Protein AF-A0A5N4CYS9-F1 (afdb_monomer_lite)

Radius of gyration: 23.17 Å; chains: 1; bounding box: 51×36×65 Å

Organism: Camelus dromedarius (NCBI:txid9838)

Secondary structure (DSSP, 8-state):
---SSSSSSSSSHHHHHHHHHHHHHHHHHHHHHHHHHHHHHHHHHHHH---SSPP-----PPPPP----

pLDDT: mean 76.62, std 15.29, range [45.69, 95.5]

Structure (mmCIF, N/CA/C/O backbone):
data_AF-A0A5N4CYS9-F1
#
_entry.id   AF-A0A5N4CYS9-F1
#
loop_
_atom_site.group_PDB
_atom_site.id
_atom_site.type_symbol
_atom_site.label_atom_id
_atom_site.label_alt_id
_atom_site.label_comp_id
_atom_site.label_asym_id
_atom_site.label_entity_id
_atom_site.label_seq_id
_atom_site.pdbx_PDB_ins_code
_atom_site.Cartn_x
_atom_site.Cartn_y
_atom_site.Cartn_z
_atom_site.occupancy
_atom_site.B_iso_or_equiv
_atom_site.auth_seq_id
_atom_site.auth_comp_id
_atom_site.auth_asym_id
_atom_site.auth_atom_id
_atom_site.pdbx_PDB_model_num
ATOM 1 N N . MET A 1 1 ? 37.709 -11.300 -49.322 1.00 45.69 1 MET A N 1
ATOM 2 C CA . MET A 1 1 ? 37.897 -10.623 -48.014 1.00 45.69 1 MET A CA 1
ATOM 3 C C . MET A 1 1 ? 36.651 -9.780 -47.775 1.00 45.69 1 MET A C 1
ATOM 5 O O . MET A 1 1 ? 36.655 -8.590 -48.051 1.00 45.69 1 MET A O 1
ATOM 9 N N . GLU A 1 2 ? 35.544 -10.409 -47.383 1.00 58.00 2 GLU A N 1
ATOM 10 C CA . GLU A 1 2 ? 34.216 -9.777 -47.360 1.00 58.00 2 GLU A CA 1
ATOM 11 C C . GLU A 1 2 ? 33.467 -10.161 -46.084 1.00 58.00 2 GLU A C 1
ATOM 13 O O . GLU A 1 2 ? 32.640 -11.060 -46.093 1.00 58.00 2 GLU A O 1
ATOM 18 N N . THR A 1 3 ? 33.737 -9.480 -44.971 1.00 57.53 3 THR A N 1
ATOM 19 C CA . THR A 1 3 ? 32.902 -9.578 -43.758 1.00 57.53 3 THR A CA 1
ATOM 20 C C . THR A 1 3 ? 32.965 -8.277 -42.954 1.00 57.53 3 THR A C 1
ATOM 22 O O . THR A 1 3 ? 33.495 -8.243 -41.849 1.00 57.53 3 THR A O 1
ATOM 25 N N . GLN A 1 4 ? 32.458 -7.171 -43.506 1.00 56.66 4 GLN A N 1
ATOM 26 C CA . GLN A 1 4 ? 32.332 -5.897 -42.766 1.00 56.66 4 GLN A CA 1
ATOM 27 C C . GLN A 1 4 ? 31.021 -5.136 -43.039 1.00 56.66 4 GLN A C 1
ATOM 29 O O . GLN A 1 4 ? 30.907 -3.966 -42.696 1.00 56.66 4 GLN A O 1
ATOM 34 N N . ARG A 1 5 ? 30.002 -5.770 -43.643 1.00 55.31 5 ARG A N 1
ATOM 35 C CA . ARG A 1 5 ? 28.703 -5.107 -43.901 1.00 55.31 5 ARG A CA 1
ATOM 36 C C . ARG A 1 5 ? 27.524 -5.615 -43.070 1.00 55.31 5 ARG A C 1
ATOM 38 O O . ARG A 1 5 ? 26.442 -5.053 -43.173 1.00 55.31 5 ARG A O 1
ATOM 45 N N . ALA A 1 6 ? 27.718 -6.624 -42.222 1.00 53.53 6 ALA A N 1
ATOM 46 C CA . ALA A 1 6 ? 26.652 -7.136 -41.354 1.00 53.53 6 ALA A CA 1
ATOM 47 C C . ALA A 1 6 ? 26.501 -6.350 -40.033 1.00 53.53 6 ALA A C 1
ATOM 49 O O . ALA A 1 6 ? 25.518 -6.526 -39.321 1.00 53.53 6 ALA A O 1
ATOM 50 N N . SER A 1 7 ? 27.442 -5.462 -39.697 1.00 56.19 7 SER A N 1
ATOM 51 C CA . SER A 1 7 ? 27.472 -4.749 -38.410 1.00 56.19 7 SER A CA 1
ATOM 52 C C . 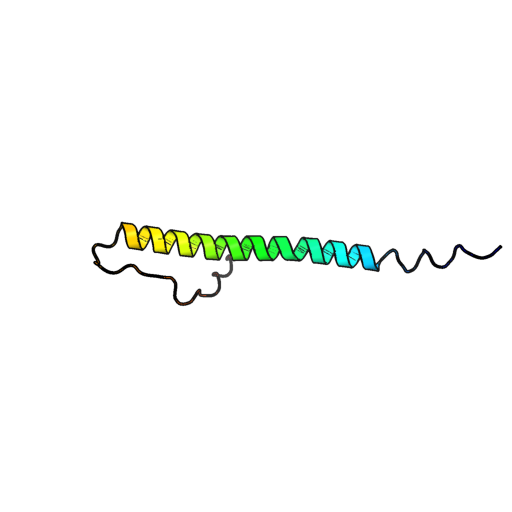SER A 1 7 ? 26.671 -3.440 -38.381 1.00 56.19 7 SER A C 1
ATOM 54 O O . SER A 1 7 ? 26.405 -2.918 -37.302 1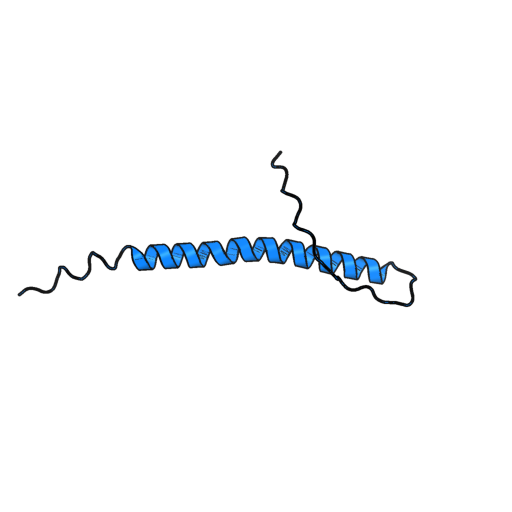.00 56.19 7 SER A O 1
ATOM 56 N N . LEU A 1 8 ? 26.242 -2.904 -39.530 1.00 54.62 8 LEU A N 1
ATOM 57 C CA . LEU A 1 8 ? 25.608 -1.578 -39.600 1.00 54.62 8 LEU A CA 1
ATOM 58 C C . LEU A 1 8 ? 24.079 -1.585 -39.416 1.00 54.62 8 LEU A C 1
ATOM 60 O O . LEU A 1 8 ? 23.513 -0.541 -39.102 1.00 54.62 8 LEU A O 1
ATOM 64 N N . SER A 1 9 ? 23.396 -2.733 -39.539 1.00 56.56 9 SER A N 1
ATOM 65 C CA . SER A 1 9 ? 21.941 -2.812 -39.285 1.00 56.56 9 SER A CA 1
ATOM 66 C C . SER A 1 9 ? 21.588 -3.210 -37.844 1.00 56.56 9 SER A C 1
ATOM 68 O O . SER A 1 9 ? 20.442 -3.038 -37.426 1.00 56.56 9 SER A O 1
ATOM 70 N N . LEU A 1 10 ? 22.565 -3.694 -37.067 1.00 55.53 10 LEU A N 1
ATOM 71 C CA . LEU A 1 10 ? 22.386 -4.110 -35.673 1.00 55.53 10 LEU A CA 1
ATOM 72 C C . LEU A 1 10 ? 22.522 -2.955 -34.666 1.00 55.53 10 LEU A C 1
ATOM 74 O O . LEU A 1 10 ? 22.266 -3.161 -33.491 1.00 55.53 10 LEU A O 1
ATOM 78 N N . GLY A 1 11 ? 22.909 -1.746 -35.093 1.00 62.44 11 GLY A N 1
ATOM 79 C CA . GLY A 1 11 ? 23.159 -0.613 -34.187 1.00 62.44 11 GLY A CA 1
ATOM 80 C C . GLY A 1 11 ? 21.909 0.140 -33.708 1.00 62.44 11 GLY A C 1
ATOM 81 O O . GLY A 1 11 ? 21.961 0.823 -32.691 1.00 62.44 11 GLY A O 1
ATOM 82 N N . ARG A 1 12 ? 20.769 0.020 -34.409 1.00 67.62 12 ARG A N 1
ATOM 83 C CA . ARG A 1 12 ? 19.533 0.766 -34.072 1.00 67.62 12 ARG A CA 1
ATOM 84 C C . ARG A 1 12 ? 18.602 0.016 -33.119 1.00 67.62 12 ARG A C 1
ATOM 86 O O . ARG A 1 12 ? 18.012 0.637 -32.246 1.00 67.62 12 ARG A O 1
ATOM 93 N N . TRP A 1 13 ? 18.490 -1.303 -33.254 1.00 72.50 13 TRP A N 1
ATOM 94 C CA . TRP A 1 13 ? 17.673 -2.153 -32.378 1.00 72.50 13 TRP A CA 1
ATOM 95 C C . TRP A 1 13 ? 18.062 -2.117 -30.889 1.00 72.50 13 TRP A 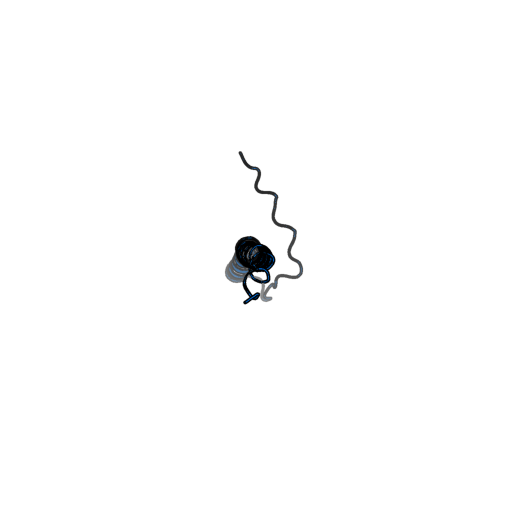C 1
ATOM 97 O O . TRP A 1 13 ? 17.171 -1.905 -30.067 1.00 72.50 13 TRP A O 1
ATOM 107 N N . PRO A 1 14 ? 19.345 -2.264 -30.500 1.00 81.38 14 PRO A N 1
ATOM 108 C CA . PRO A 1 14 ? 19.728 -2.231 -29.090 1.00 81.38 14 PRO A CA 1
ATOM 109 C C . PRO A 1 14 ? 19.478 -0.855 -28.469 1.00 81.38 14 PRO A C 1
ATOM 111 O O . PRO A 1 14 ? 19.128 -0.765 -27.298 1.00 81.38 14 PRO A O 1
ATOM 114 N N . LEU A 1 15 ? 19.583 0.212 -29.266 1.00 79.75 15 LEU A N 1
ATOM 115 C CA . LEU A 1 15 ? 19.311 1.581 -28.835 1.00 79.75 15 LEU A CA 1
ATOM 116 C C . LEU A 1 15 ? 17.824 1.787 -28.502 1.00 79.75 15 LEU A C 1
ATOM 118 O O . LEU A 1 15 ? 17.502 2.384 -27.478 1.00 79.75 15 LEU A O 1
ATOM 122 N N . TRP A 1 16 ? 16.915 1.227 -29.307 1.00 80.62 16 TRP A N 1
ATOM 123 C CA . TRP A 1 16 ? 15.477 1.233 -29.012 1.00 80.62 16 TRP A CA 1
ATOM 124 C C . TRP A 1 16 ? 15.116 0.389 -27.786 1.00 80.62 16 TRP A C 1
ATOM 126 O O . TRP A 1 16 ? 14.296 0.821 -26.979 1.00 80.62 16 TRP A O 1
ATOM 136 N N . LEU A 1 17 ? 15.739 -0.781 -27.610 1.00 83.25 17 LEU A N 1
ATOM 137 C CA . LEU A 1 17 ? 15.517 -1.627 -26.430 1.00 83.25 17 LEU A CA 1
ATOM 138 C C . LEU A 1 17 ? 16.014 -0.958 -25.140 1.00 83.25 17 LEU A C 1
ATOM 140 O O . LEU A 1 17 ? 15.333 -1.031 -24.119 1.00 83.25 17 LEU A O 1
ATOM 144 N N . LEU A 1 18 ? 17.152 -0.259 -25.191 1.00 80.19 18 LEU A N 1
ATOM 145 C CA . LEU A 1 18 ? 17.657 0.547 -24.074 1.00 80.19 18 LEU A CA 1
ATOM 146 C C . LEU A 1 18 ? 16.710 1.701 -23.723 1.00 80.19 18 LEU A C 1
ATOM 148 O O . LEU A 1 18 ? 16.418 1.911 -22.549 1.00 80.19 18 LEU A O 1
ATOM 152 N N . LEU A 1 19 ? 16.188 2.418 -24.725 1.00 79.56 19 LEU A N 1
ATOM 153 C CA . LEU A 1 19 ? 15.207 3.488 -24.508 1.00 79.56 19 LEU A CA 1
ATOM 154 C C . LEU A 1 19 ? 13.895 2.953 -23.908 1.00 79.56 19 LEU A C 1
ATOM 156 O O . LEU A 1 19 ? 13.356 3.561 -22.983 1.00 79.56 19 LEU A O 1
ATOM 160 N N . LEU A 1 20 ? 13.411 1.797 -24.374 1.00 80.25 20 LEU A N 1
ATOM 161 C CA . LEU A 1 20 ? 12.228 1.137 -23.813 1.00 80.25 20 LEU A CA 1
ATOM 162 C C . LEU A 1 20 ? 12.469 0.703 -22.358 1.00 80.25 20 LEU A C 1
ATOM 164 O O . LEU A 1 20 ? 11.635 0.954 -21.489 1.00 80.25 20 LEU A O 1
ATOM 168 N N . GLY A 1 21 ? 13.636 0.119 -22.081 1.00 76.81 21 GLY A N 1
ATOM 169 C CA . GLY A 1 21 ? 14.053 -0.283 -20.739 1.00 76.81 21 GLY A CA 1
ATOM 170 C C . GLY A 1 21 ? 14.261 0.883 -19.771 1.00 76.81 21 GLY A C 1
ATOM 171 O O . GLY A 1 21 ? 14.181 0.663 -18.571 1.00 76.81 21 GLY A O 1
ATOM 172 N N . LEU A 1 22 ? 14.486 2.109 -20.259 1.00 73.88 22 LEU A N 1
ATOM 173 C CA . LEU A 1 22 ? 14.600 3.317 -19.433 1.00 73.88 22 LEU A CA 1
ATOM 174 C C . LEU A 1 22 ? 13.244 4.005 -19.189 1.00 73.88 22 LEU A C 1
ATOM 176 O O . LEU A 1 22 ? 13.011 4.546 -18.109 1.00 73.88 22 LEU A O 1
ATOM 180 N N . ALA A 1 23 ? 12.326 3.953 -20.158 1.00 66.25 23 ALA A N 1
ATOM 181 C CA . ALA A 1 23 ? 10.983 4.520 -20.018 1.00 66.25 23 ALA A CA 1
ATOM 182 C C . ALA A 1 23 ? 10.090 3.722 -19.044 1.00 66.25 23 ALA A C 1
ATOM 184 O O . ALA A 1 23 ? 9.293 4.309 -18.308 1.00 66.25 23 ALA A O 1
ATOM 185 N N . VAL A 1 24 ? 10.237 2.392 -19.001 1.00 61.31 24 VAL A N 1
ATOM 186 C CA . VAL A 1 24 ? 9.445 1.505 -18.127 1.00 61.31 2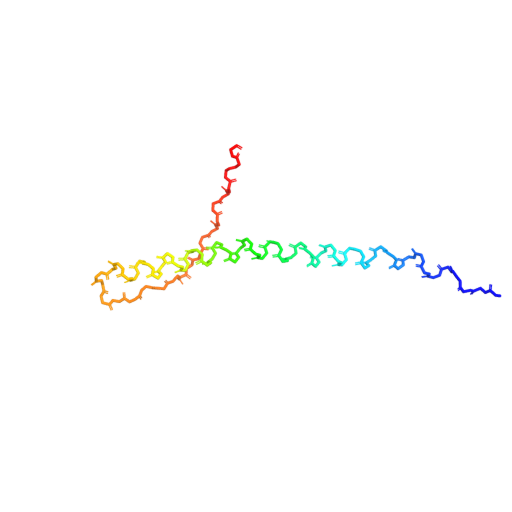4 VAL A CA 1
ATOM 187 C C . VAL A 1 24 ? 9.674 1.781 -16.626 1.00 61.31 24 VAL A C 1
ATOM 189 O O . VAL A 1 24 ? 8.682 1.941 -15.908 1.00 61.31 24 VAL A O 1
ATOM 192 N N . PRO A 1 25 ? 10.921 1.915 -16.126 1.00 63.06 25 PRO A N 1
ATOM 193 C CA . PRO A 1 25 ? 11.208 2.296 -14.745 1.00 63.06 25 PRO A CA 1
ATOM 194 C C . PRO A 1 25 ? 10.620 3.645 -14.349 1.00 63.06 25 PRO A C 1
ATOM 196 O O . PRO A 1 25 ? 10.146 3.781 -13.228 1.00 63.06 25 PRO A O 1
ATOM 199 N N . TRP A 1 26 ? 10.613 4.633 -15.250 1.00 57.69 26 TRP A N 1
ATOM 200 C CA . TRP A 1 26 ? 10.121 5.975 -14.931 1.00 57.69 26 TRP A CA 1
ATOM 201 C C . TRP A 1 26 ? 8.602 6.005 -14.731 1.00 57.69 26 TRP A C 1
ATOM 203 O O . TRP A 1 26 ? 8.112 6.512 -13.723 1.00 57.69 26 TRP A O 1
ATOM 213 N N . ALA A 1 27 ? 7.848 5.400 -15.655 1.00 60.41 27 ALA A N 1
ATOM 214 C CA . ALA A 1 27 ? 6.396 5.280 -15.516 1.00 60.41 27 ALA A CA 1
ATOM 215 C C . ALA A 1 27 ? 6.011 4.408 -14.306 1.00 60.41 27 ALA A C 1
ATOM 217 O O . ALA A 1 27 ? 5.080 4.736 -13.570 1.00 60.41 27 ALA A O 1
ATOM 218 N N . SER A 1 28 ? 6.770 3.334 -14.060 1.00 58.53 28 SER A N 1
ATOM 219 C CA . SER A 1 28 ? 6.579 2.476 -12.887 1.00 58.53 28 SER A CA 1
ATOM 220 C C . SER A 1 28 ? 6.877 3.217 -11.586 1.00 58.53 28 SER A C 1
ATOM 222 O O . SER A 1 28 ? 6.113 3.081 -10.642 1.00 58.53 28 SER A O 1
ATOM 224 N N . ALA A 1 29 ? 7.921 4.048 -11.527 1.00 61.06 29 ALA A N 1
ATOM 225 C CA . ALA A 1 29 ? 8.273 4.814 -10.332 1.00 61.06 29 ALA A CA 1
ATOM 226 C C . ALA A 1 29 ? 7.167 5.799 -9.924 1.00 61.06 29 ALA A C 1
ATOM 228 O O . ALA A 1 29 ? 6.866 5.933 -8.740 1.00 61.06 29 ALA A O 1
ATOM 229 N N . GLN A 1 30 ? 6.516 6.446 -10.893 1.00 62.38 30 GLN A N 1
ATOM 230 C CA . GLN A 1 30 ? 5.442 7.400 -10.612 1.00 62.38 30 GLN A CA 1
ATOM 231 C C . GLN A 1 30 ? 4.124 6.704 -10.224 1.00 62.38 30 GLN A C 1
ATOM 233 O O . GLN A 1 30 ? 3.418 7.160 -9.326 1.00 62.38 30 GLN A O 1
ATOM 238 N N . ALA A 1 31 ? 3.813 5.559 -10.843 1.00 61.12 31 ALA A N 1
ATOM 239 C CA . ALA A 1 31 ? 2.670 4.733 -10.449 1.00 61.12 31 ALA A CA 1
ATOM 240 C C . ALA A 1 31 ? 2.872 4.076 -9.069 1.00 61.12 31 ALA A C 1
ATOM 242 O O . ALA A 1 31 ? 1.939 4.020 -8.264 1.00 61.12 31 ALA A O 1
ATOM 243 N N . LEU A 1 32 ? 4.097 3.624 -8.773 1.00 63.66 32 LEU A N 1
ATOM 244 C CA . LEU A 1 32 ? 4.479 3.109 -7.459 1.00 63.66 32 LEU A CA 1
ATOM 245 C C . LEU A 1 32 ? 4.369 4.206 -6.396 1.00 63.66 32 LEU A C 1
ATOM 247 O O . LEU A 1 32 ? 3.779 3.945 -5.352 1.00 63.66 32 LEU A O 1
ATOM 251 N N . SER A 1 33 ? 4.794 5.446 -6.678 1.00 79.31 33 SER A N 1
ATOM 252 C CA . SER A 1 33 ? 4.705 6.533 -5.691 1.00 79.31 33 SER A CA 1
ATOM 253 C C . SER A 1 33 ? 3.263 6.891 -5.322 1.00 79.31 33 SER A C 1
ATOM 255 O O . SER A 1 33 ? 2.983 7.166 -4.157 1.00 79.31 33 SER A O 1
ATOM 257 N N . TYR A 1 34 ? 2.332 6.889 -6.285 1.00 84.38 34 TYR A N 1
ATOM 258 C CA . TYR A 1 34 ? 0.919 7.156 -5.993 1.00 84.38 34 TYR A CA 1
ATOM 259 C C . TYR A 1 34 ? 0.300 6.033 -5.156 1.00 84.38 34 TYR A C 1
ATOM 261 O O . TYR A 1 34 ? -0.320 6.292 -4.125 1.00 84.38 34 TYR A O 1
ATOM 269 N N . ARG A 1 35 ? 0.532 4.774 -5.548 1.00 86.06 35 ARG A N 1
ATOM 270 C CA . ARG A 1 35 ? 0.039 3.614 -4.798 1.00 86.06 35 ARG A CA 1
ATOM 271 C C . ARG A 1 35 ? 0.602 3.57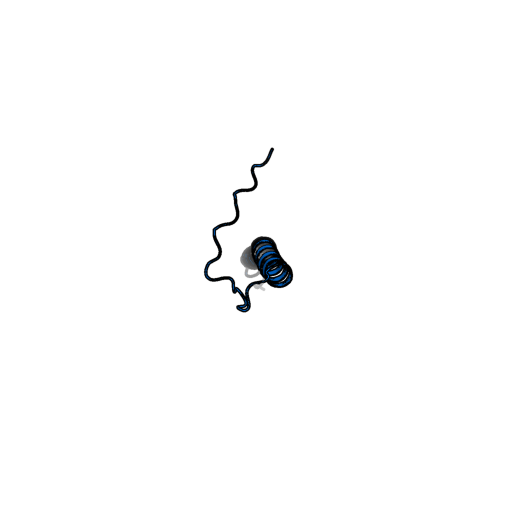1 -3.376 1.00 86.06 35 ARG A C 1
ATOM 273 O O . ARG A 1 35 ? -0.143 3.306 -2.437 1.00 86.06 35 ARG A O 1
ATOM 280 N N . GLU A 1 36 ? 1.891 3.846 -3.205 1.00 89.94 36 GLU A N 1
ATOM 281 C CA . GLU A 1 36 ? 2.542 3.914 -1.892 1.00 89.94 36 GLU A CA 1
ATOM 282 C C . GLU A 1 36 ? 1.990 5.052 -1.030 1.00 89.94 36 GLU A C 1
ATOM 284 O O . GLU A 1 36 ? 1.764 4.857 0.165 1.00 89.94 36 GLU A O 1
ATOM 289 N N . ALA A 1 37 ? 1.723 6.220 -1.621 1.00 90.81 37 ALA A N 1
ATOM 290 C CA . ALA A 1 37 ? 1.110 7.338 -0.912 1.00 90.81 37 ALA A CA 1
ATOM 291 C C . ALA A 1 37 ? -0.304 6.997 -0.421 1.00 90.81 37 ALA A C 1
ATOM 293 O O . ALA A 1 37 ? -0.634 7.294 0.728 1.00 90.81 37 ALA A O 1
ATOM 294 N N . VAL A 1 38 ? -1.117 6.333 -1.251 1.00 91.75 38 VAL A N 1
ATOM 295 C CA . VAL A 1 38 ? -2.468 5.906 -0.858 1.00 91.75 38 VAL A CA 1
ATOM 296 C C . VAL A 1 38 ? -2.416 4.838 0.230 1.00 91.75 38 VAL A C 1
ATOM 298 O O . VAL A 1 38 ? -3.141 4.953 1.213 1.00 91.75 38 VAL A O 1
ATOM 301 N N . LEU A 1 39 ? -1.530 3.845 0.124 1.00 92.19 39 LEU A N 1
ATOM 302 C CA . LEU A 1 39 ? -1.362 2.846 1.185 1.00 92.19 39 LEU A CA 1
ATOM 303 C C . LEU A 1 39 ? -0.934 3.491 2.507 1.00 92.19 39 LEU A C 1
ATOM 305 O O . LEU A 1 39 ? -1.542 3.223 3.537 1.00 92.19 39 LEU A O 1
ATOM 309 N N . ARG A 1 40 ? 0.021 4.428 2.470 1.00 92.81 40 ARG A N 1
ATOM 310 C CA . ARG A 1 40 ? 0.429 5.191 3.657 1.00 92.81 40 ARG A CA 1
ATOM 311 C C . ARG A 1 40 ? -0.721 6.011 4.246 1.00 92.81 40 ARG A C 1
ATOM 313 O O . ARG A 1 40 ? -0.799 6.156 5.463 1.00 92.81 40 ARG A O 1
ATOM 320 N N . ALA A 1 41 ? -1.597 6.562 3.408 1.00 93.12 41 ALA A N 1
ATOM 321 C CA . ALA A 1 41 ? -2.782 7.277 3.868 1.00 93.12 41 ALA A CA 1
ATOM 322 C C . ALA A 1 41 ? -3.800 6.332 4.529 1.00 93.12 41 ALA A C 1
ATOM 324 O O . ALA A 1 41 ? -4.372 6.698 5.552 1.00 93.12 41 ALA A O 1
ATOM 325 N N . VAL A 1 42 ? -3.987 5.120 3.994 1.00 94.31 42 VAL A N 1
ATOM 326 C CA . VAL A 1 42 ? -4.838 4.080 4.602 1.00 94.31 42 VAL A CA 1
ATOM 327 C C . VAL A 1 42 ? -4.270 3.621 5.947 1.00 94.31 42 VAL A C 1
ATOM 329 O O . VAL A 1 42 ? -5.026 3.483 6.905 1.00 94.31 42 VAL A O 1
ATOM 332 N N . ASP A 1 43 ? -2.952 3.459 6.063 1.00 94.25 43 ASP A N 1
ATOM 333 C CA . ASP A 1 43 ? -2.310 3.125 7.340 1.00 94.25 43 ASP A CA 1
ATOM 334 C C . ASP A 1 43 ? -2.527 4.234 8.379 1.00 94.25 43 ASP A C 1
ATOM 336 O O . ASP A 1 43 ? -2.997 3.972 9.483 1.00 94.25 43 ASP A O 1
ATOM 340 N N . ARG A 1 44 ? -2.294 5.495 7.995 1.00 94.81 44 ARG A N 1
ATOM 341 C CA . ARG A 1 44 ? -2.594 6.673 8.828 1.00 94.81 44 ARG A CA 1
ATOM 342 C C . ARG A 1 44 ? -4.064 6.740 9.244 1.00 94.81 44 ARG A C 1
ATOM 344 O O . ARG A 1 44 ? -4.354 7.100 10.381 1.00 94.81 44 ARG A O 1
ATOM 351 N N . LEU A 1 45 ? -4.982 6.418 8.334 1.00 94.75 45 LEU A N 1
ATOM 352 C CA . LEU A 1 45 ? -6.413 6.365 8.620 1.00 94.75 45 LEU A CA 1
ATOM 353 C C . LEU A 1 45 ? -6.709 5.303 9.682 1.00 94.75 45 LEU A C 1
ATOM 355 O O . LEU A 1 45 ? -7.443 5.587 10.621 1.00 94.75 45 LEU A O 1
ATOM 359 N N . ASN A 1 46 ? -6.114 4.117 9.567 1.00 94.00 46 ASN A N 1
ATOM 360 C CA . ASN A 1 46 ? -6.270 3.051 10.554 1.00 94.00 46 ASN A CA 1
ATOM 361 C C . ASN A 1 46 ? -5.716 3.444 11.929 1.00 94.00 46 ASN A C 1
ATOM 363 O O . ASN A 1 46 ? -6.348 3.150 12.935 1.00 94.00 46 ASN A O 1
ATOM 367 N N . GLU A 1 47 ? -4.576 4.136 11.983 1.00 94.50 47 GLU A N 1
ATOM 368 C CA . GLU A 1 47 ? -3.996 4.631 13.242 1.00 94.50 47 GLU A CA 1
ATOM 369 C C . GLU A 1 47 ? -4.880 5.681 13.933 1.00 94.50 47 GLU A C 1
ATOM 371 O O . GLU A 1 47 ? -4.927 5.750 15.160 1.00 94.50 47 GLU A O 1
ATOM 376 N N . GLN A 1 48 ? -5.545 6.531 13.148 1.00 95.50 48 GLN A N 1
ATOM 377 C CA . GLN A 1 48 ? -6.405 7.608 13.649 1.00 95.50 48 GLN A CA 1
ATOM 378 C C . GLN A 1 48 ? -7.849 7.164 13.894 1.00 95.50 48 GLN A C 1
ATOM 380 O O . GLN A 1 48 ? -8.610 7.876 14.552 1.00 95.50 48 GLN A O 1
ATOM 385 N N . SER A 1 49 ? -8.239 6.020 13.341 1.00 91.81 49 SER A N 1
ATOM 386 C CA . SER A 1 49 ? -9.577 5.475 13.483 1.00 91.81 49 SER A CA 1
ATOM 387 C C . SER A 1 49 ? -9.754 4.845 14.861 1.00 91.81 49 SER A C 1
ATOM 389 O O . SER A 1 49 ? -8.914 4.086 15.334 1.00 91.81 49 SER A O 1
ATOM 391 N N . SER A 1 50 ? -10.894 5.122 15.490 1.00 91.50 50 SER A N 1
ATOM 392 C CA . SER A 1 50 ? -11.333 4.423 16.705 1.00 91.50 50 SER A CA 1
ATOM 393 C C . SER A 1 50 ? -12.143 3.157 16.393 1.00 91.50 50 SER A C 1
ATOM 395 O O . SER A 1 50 ? -12.680 2.534 17.309 1.00 91.50 50 SER A O 1
ATOM 397 N N . ASP A 1 51 ? -12.300 2.809 15.111 1.00 94.62 51 ASP A N 1
ATOM 398 C CA . ASP A 1 51 ? -13.002 1.598 14.690 1.00 94.62 51 ASP A CA 1
ATOM 399 C C . ASP A 1 51 ? -12.200 0.351 15.100 1.00 94.62 51 ASP A C 1
ATOM 401 O O . ASP A 1 51 ? -10.984 0.312 14.901 1.00 94.62 51 ASP A O 1
ATOM 405 N N . PRO A 1 52 ? -12.844 -0.691 15.649 1.00 91.75 52 PRO A N 1
ATOM 406 C CA . PRO A 1 52 ? -12.174 -1.957 15.938 1.00 91.75 52 PRO A CA 1
ATOM 407 C C . PRO A 1 52 ? -11.676 -2.701 14.688 1.00 91.75 52 PRO A C 1
ATOM 409 O O . PRO A 1 52 ? -10.880 -3.633 14.821 1.00 91.75 52 PRO A O 1
ATOM 412 N N . ASN A 1 53 ? -12.145 -2.345 13.489 1.00 94.25 53 ASN A N 1
ATOM 413 C CA . ASN A 1 53 ? -11.766 -3.005 12.245 1.00 94.25 53 ASN A CA 1
ATOM 414 C C . ASN A 1 53 ? -10.691 -2.227 11.483 1.00 94.25 53 ASN A C 1
ATOM 416 O O . ASN A 1 53 ? -10.783 -1.016 11.294 1.00 94.25 53 ASN A O 1
ATOM 420 N N . LEU A 1 54 ? -9.708 -2.965 10.963 1.00 92.69 54 LEU A N 1
ATOM 421 C CA . LEU A 1 54 ? -8.701 -2.418 10.061 1.00 92.69 54 LEU A CA 1
ATOM 422 C C . LEU A 1 54 ? -9.237 -2.334 8.633 1.00 92.69 54 LEU A C 1
ATOM 424 O O . LEU A 1 54 ? -9.776 -3.300 8.085 1.00 92.69 54 LEU A O 1
ATOM 428 N N . TYR A 1 55 ? -9.012 -1.186 8.010 1.00 93.00 55 TYR A N 1
ATOM 429 C CA . TYR A 1 55 ? -9.362 -0.927 6.626 1.00 93.00 55 TYR A CA 1
ATOM 430 C C . TYR A 1 55 ? -8.198 -1.301 5.707 1.00 93.00 55 TYR A C 1
ATOM 432 O O . TYR A 1 55 ? -7.029 -1.061 6.012 1.00 93.00 55 TYR A O 1
ATOM 440 N N . ARG A 1 56 ? -8.518 -1.885 4.549 1.00 93.44 56 ARG A N 1
ATOM 441 C CA . ARG A 1 56 ? -7.555 -2.174 3.478 1.00 93.44 56 ARG A CA 1
ATOM 442 C C . ARG A 1 56 ? -7.989 -1.482 2.197 1.00 93.44 56 ARG A C 1
ATOM 444 O O . ARG A 1 56 ? -9.185 -1.362 1.937 1.00 93.44 56 ARG A O 1
ATOM 451 N N . LEU A 1 57 ? -7.022 -1.098 1.373 1.00 93.38 57 LEU A N 1
ATOM 452 C CA . LEU A 1 57 ? -7.302 -0.559 0.048 1.00 93.38 57 LEU A CA 1
ATOM 453 C C . LEU A 1 57 ? -7.982 -1.633 -0.819 1.00 93.38 57 LEU A C 1
ATOM 455 O O . LEU A 1 57 ? -7.396 -2.690 -1.056 1.00 93.38 57 LEU A O 1
ATOM 459 N N . LEU A 1 58 ? -9.217 -1.372 -1.257 1.00 92.56 58 LEU A N 1
ATOM 460 C CA . LEU A 1 58 ? -9.997 -2.287 -2.098 1.00 92.56 58 LEU A CA 1
ATOM 461 C C . LEU A 1 58 ? -9.684 -2.080 -3.582 1.00 92.56 58 LEU A C 1
ATOM 463 O O . LEU A 1 58 ? -9.286 -3.014 -4.271 1.00 92.56 58 LEU A O 1
ATOM 467 N N . GLU A 1 59 ? -9.835 -0.846 -4.043 1.00 90.56 59 GLU A N 1
ATOM 468 C CA . GLU A 1 59 ? -9.577 -0.425 -5.412 1.00 90.56 59 GLU A CA 1
ATOM 469 C C . GLU A 1 59 ? -8.850 0.919 -5.371 1.00 90.56 59 GLU A C 1
ATOM 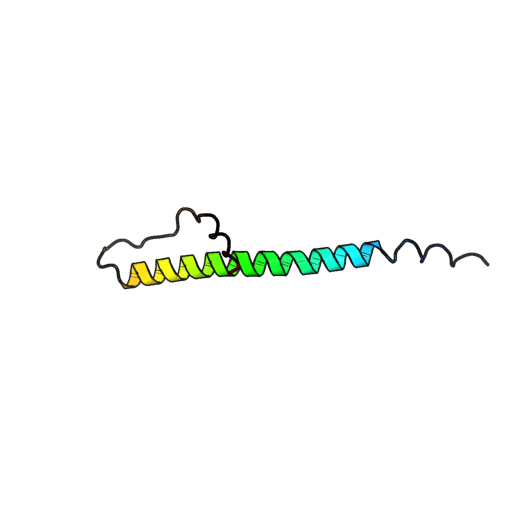471 O O . GLU A 1 59 ? -9.068 1.724 -4.463 1.00 90.56 59 GLU A O 1
ATOM 476 N N . LEU A 1 60 ? -7.917 1.115 -6.302 1.00 89.25 60 LEU A N 1
ATOM 477 C CA . LEU A 1 60 ? -7.142 2.342 -6.417 1.00 89.25 60 LEU A CA 1
ATOM 478 C C . LEU A 1 60 ? -7.638 3.104 -7.640 1.00 89.25 60 LEU A C 1
ATOM 480 O O . LEU A 1 60 ? -7.478 2.623 -8.762 1.00 89.25 60 LEU A O 1
ATOM 484 N N . ASP A 1 61 ? -8.198 4.287 -7.415 1.00 87.06 61 ASP A N 1
ATOM 485 C CA . ASP A 1 61 ? -8.596 5.175 -8.502 1.00 87.06 61 ASP A CA 1
ATOM 486 C C . ASP A 1 61 ? -7.384 5.637 -9.322 1.00 87.06 61 ASP A C 1
ATOM 488 O O . ASP A 1 61 ? -6.236 5.617 -8.868 1.00 87.06 61 ASP A O 1
ATOM 492 N N . LEU A 1 62 ? -7.630 6.069 -10.561 1.00 83.62 62 LEU A N 1
ATOM 493 C CA . LEU A 1 62 ? -6.585 6.679 -11.379 1.00 83.62 62 LEU A CA 1
ATOM 494 C C . LEU A 1 62 ? -6.041 7.930 -10.674 1.00 83.62 62 LEU A C 1
ATOM 496 O O . LEU A 1 62 ? -6.835 8.743 -10.190 1.00 83.62 62 LEU A O 1
ATOM 500 N N . PRO A 1 63 ? -4.708 8.129 -10.652 1.00 80.44 63 PRO A N 1
ATOM 501 C CA . PRO A 1 63 ? -4.141 9.333 -10.075 1.00 80.44 63 PRO A CA 1
ATOM 502 C C . PRO A 1 63 ? -4.743 10.555 -10.774 1.00 80.44 63 PRO A C 1
ATOM 504 O O . PRO A 1 63 ? -4.889 10.541 -12.007 1.00 80.44 63 PRO A O 1
ATOM 507 N N . PRO A 1 64 ? -5.083 11.617 -10.023 1.00 78.12 64 PRO A N 1
ATOM 508 C CA . PRO A 1 64 ? -5.536 12.850 -10.640 1.00 78.12 64 PRO A CA 1
ATOM 509 C C . PRO A 1 64 ? -4.463 13.298 -11.633 1.00 78.12 64 PRO A C 1
ATOM 511 O O . PRO A 1 64 ? -3.263 13.213 -11.348 1.00 78.12 64 PRO A O 1
ATOM 514 N N . LYS A 1 65 ? -4.880 13.736 -12.828 1.00 73.44 65 LYS A N 1
ATOM 515 C CA . LYS A 1 65 ? -3.941 14.361 -13.762 1.00 73.44 65 LYS A CA 1
ATOM 516 C C . LYS A 1 65 ? -3.302 15.507 -12.995 1.00 73.44 65 LYS A C 1
ATOM 518 O O . LYS A 1 65 ? -4.031 16.361 -12.506 1.00 73.44 65 LYS A O 1
ATOM 523 N N . ALA A 1 66 ? -1.976 15.489 -12.860 1.00 65.94 66 ALA A N 1
ATOM 524 C CA . ALA A 1 66 ? -1.257 16.643 -12.354 1.00 65.94 66 ALA A CA 1
ATOM 525 C C . ALA A 1 66 ? -1.644 17.807 -13.268 1.00 65.94 66 ALA A C 1
ATOM 527 O O . ALA A 1 66 ? -1.254 17.827 -14.440 1.00 65.94 66 ALA A O 1
ATOM 528 N N . GLU A 1 67 ? -2.509 18.686 -12.769 1.00 54.50 67 GLU A N 1
ATOM 529 C CA . GLU A 1 67 ? -2.783 19.962 -13.396 1.00 54.50 67 GLU A CA 1
ATOM 530 C C . GLU A 1 67 ? -1.424 20.654 -13.410 1.00 54.50 67 GLU A C 1
ATOM 532 O O . GLU A 1 67 ? -0.820 20.914 -12.371 1.00 54.50 67 GLU A O 1
ATOM 537 N N . LYS A 1 68 ? -0.828 20.722 -14.600 1.00 54.53 68 LYS A N 1
ATOM 538 C CA . LYS A 1 68 ? 0.390 21.489 -14.792 1.00 54.53 68 LYS A CA 1
ATOM 539 C C . LYS A 1 68 ? -0.082 22.934 -14.766 1.00 54.53 68 LYS A C 1
ATOM 541 O O . LYS A 1 68 ? -0.680 23.358 -15.753 1.00 54.53 68 LYS A O 1
ATOM 546 N N . ASP A 1 69 ? 0.111 23.590 -13.625 1.00 54.66 69 ASP A N 1
ATOM 547 C CA . ASP A 1 69 ? 0.014 25.047 -13.496 1.00 54.66 69 ASP A CA 1
ATOM 548 C C . ASP A 1 69 ? 0.853 25.752 -14.578 1.00 54.66 69 ASP A C 1
ATOM 550 O O . ASP A 1 69 ? 1.972 25.260 -14.887 1.00 54.66 69 ASP A O 1
#

Sequence (69 aa):
METQRASLSLGRWPLWLLLLGLAVPWASAQALSYREAVLRAVDRLNEQSSDPNLYRLLELDLPPKAEKD

InterPro domains:
  IPR001894 Cathelicidin-like [PTHR10206] (10-68)
  IPR018216 Cathelicidin, conserved site [PS00946] (34-47)
  IPR046350 Cystatin superfamily [SSF54403] (32-64)

Foldseek 3Di:
DDDDPPPVVPVVVVVVVVVVVVVVVVVVVVVVVLVVVVQVVLVVCQVPDPDPDRDDDDDDDDDPPPPPD